Protein AF-X1E2G8-F1 (afdb_monomer_lite)

Foldseek 3Di:
DVVVVVVVVLVVQVPDPVADQAQADPVGRVDGVVRVSVVVVVVVVVVVVVVVVVCVVVVND

pLDDT: mean 97.17, std 3.25, range [74.06, 98.69]

Organism: NCBI:txid412755

Structure (mmCIF, N/CA/C/O backbone):
data_AF-X1E2G8-F1
#
_entry.id   AF-X1E2G8-F1
#
loop_
_atom_site.group_PDB
_atom_site.id
_atom_site.type_symbol
_atom_site.label_atom_id
_atom_site.label_alt_id
_atom_site.label_comp_id
_atom_site.label_asym_id
_atom_site.label_entity_id
_atom_site.label_seq_id
_atom_site.pdbx_PDB_ins_code
_atom_site.Cartn_x
_atom_site.Cartn_y
_atom_site.Cartn_z
_atom_site.occupancy
_atom_site.B_iso_or_equiv
_atom_site.auth_seq_id
_atom_site.auth_comp_id
_atom_site.auth_asym_id
_atom_site.auth_atom_id
_atom_site.pdbx_PDB_model_num
ATOM 1 N N . ASN A 1 1 ? 1.259 -18.788 -6.839 1.00 74.06 1 ASN A N 1
ATOM 2 C CA . ASN A 1 1 ? 1.808 -17.422 -6.981 1.00 74.06 1 ASN A CA 1
ATOM 3 C C . ASN A 1 1 ? 1.517 -16.659 -5.689 1.00 74.06 1 ASN A C 1
ATOM 5 O O . ASN A 1 1 ? 0.376 -16.269 -5.467 1.00 74.06 1 ASN A O 1
ATOM 9 N N . THR A 1 2 ? 2.505 -16.553 -4.799 1.00 93.88 2 THR A N 1
ATOM 10 C CA . THR A 1 2 ? 2.343 -16.098 -3.402 1.00 93.88 2 THR A CA 1
ATOM 11 C C . THR A 1 2 ? 1.929 -14.625 -3.291 1.00 93.88 2 THR A C 1
ATOM 13 O O . THR A 1 2 ? 1.082 -14.298 -2.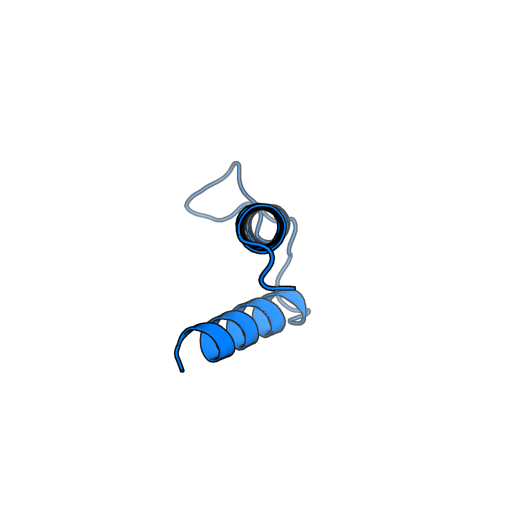465 1.00 93.88 2 THR A O 1
ATOM 16 N N . PHE A 1 3 ? 2.414 -13.758 -4.188 1.00 93.75 3 PHE A N 1
ATOM 17 C CA . PHE A 1 3 ? 2.113 -12.320 -4.176 1.00 93.75 3 PHE A CA 1
ATOM 18 C C . PHE A 1 3 ? 0.612 -12.018 -4.313 1.00 93.75 3 PHE A C 1
ATOM 20 O O . PHE A 1 3 ? 0.035 -11.309 -3.490 1.00 93.75 3 PHE A O 1
ATOM 27 N N . LEU A 1 4 ? -0.048 -12.605 -5.320 1.00 96.44 4 LEU A N 1
ATOM 28 C CA . LEU A 1 4 ? -1.482 -12.390 -5.555 1.00 96.44 4 LEU A CA 1
ATOM 29 C C . LEU A 1 4 ? -2.339 -12.926 -4.403 1.00 96.44 4 LEU A C 1
ATOM 31 O O . LEU A 1 4 ? -3.355 -12.325 -4.058 1.00 96.44 4 LEU A O 1
ATOM 35 N N . SER A 1 5 ? -1.905 -14.027 -3.784 1.00 97.88 5 SER A N 1
ATOM 36 C CA . SER A 1 5 ? -2.556 -14.565 -2.592 1.00 97.88 5 SER A CA 1
ATOM 37 C C . SER A 1 5 ? -2.451 -13.592 -1.417 1.00 97.88 5 SER A C 1
ATOM 39 O O . SER A 1 5 ? -3.456 -13.327 -0.764 1.00 97.88 5 SER A O 1
ATOM 41 N N . ASN A 1 6 ? -1.270 -13.016 -1.166 1.00 97.06 6 ASN A N 1
ATOM 42 C CA . ASN A 1 6 ? -1.084 -12.049 -0.081 1.00 97.06 6 ASN A CA 1
ATOM 43 C C . ASN A 1 6 ? -1.874 -10.756 -0.322 1.00 97.06 6 ASN A C 1
ATOM 45 O O . ASN A 1 6 ? -2.513 -10.260 0.602 1.00 97.06 6 ASN A O 1
ATOM 49 N N . LEU A 1 7 ? -1.925 -10.258 -1.562 1.00 97.12 7 LEU A N 1
ATOM 50 C CA . LEU A 1 7 ? -2.795 -9.136 -1.925 1.00 97.12 7 LEU A CA 1
ATOM 51 C C . LEU A 1 7 ? -4.274 -9.443 -1.629 1.00 97.12 7 LEU A C 1
ATOM 53 O O . LEU A 1 7 ? -5.004 -8.578 -1.144 1.00 97.12 7 LEU A O 1
ATOM 57 N N . GLY A 1 8 ? -4.719 -10.674 -1.897 1.00 98.12 8 GLY A N 1
ATOM 58 C CA . GLY A 1 8 ? -6.058 -11.147 -1.536 1.00 98.12 8 GLY A CA 1
ATOM 59 C C . GLY A 1 8 ? -6.318 -11.098 -0.027 1.00 98.12 8 GLY A C 1
ATOM 60 O O . GLY A 1 8 ? -7.369 -10.615 0.399 1.00 98.12 8 GLY A O 1
ATOM 61 N N . SER A 1 9 ? -5.348 -11.521 0.786 1.00 98.12 9 SER A N 1
ATOM 62 C CA . SER A 1 9 ? -5.422 -11.432 2.249 1.00 98.12 9 SER A CA 1
ATOM 63 C C . SER A 1 9 ? -5.509 -9.983 2.738 1.00 98.12 9 SER A C 1
ATOM 65 O O . SER A 1 9 ? -6.403 -9.671 3.519 1.00 98.12 9 SER A O 1
ATOM 67 N N . LEU A 1 10 ? -4.669 -9.075 2.224 1.00 97.81 10 LEU A N 1
ATOM 68 C CA . LEU A 1 10 ? -4.720 -7.650 2.586 1.00 97.81 10 LEU A CA 1
ATOM 69 C C . LEU A 1 10 ? -6.071 -7.014 2.231 1.00 97.81 10 LEU A C 1
ATOM 71 O O . LEU A 1 10 ? -6.648 -6.283 3.031 1.00 97.81 10 LEU A O 1
ATOM 75 N N . ARG A 1 11 ? -6.628 -7.343 1.059 1.00 98.19 11 ARG A N 1
ATOM 76 C CA . ARG A 1 11 ? -7.972 -6.891 0.661 1.00 98.19 11 ARG A CA 1
ATOM 77 C C . ARG A 1 11 ? -9.066 -7.426 1.574 1.00 98.19 11 ARG A C 1
ATOM 79 O O . ARG A 1 11 ? -10.043 -6.721 1.795 1.00 98.19 11 ARG A O 1
ATOM 86 N N . SER A 1 12 ? -8.924 -8.657 2.056 1.00 98.38 12 SER A N 1
ATOM 87 C CA . SER A 1 12 ? -9.896 -9.262 2.968 1.00 98.38 12 SER A CA 1
ATOM 88 C C . SER A 1 12 ? -9.884 -8.545 4.316 1.00 98.38 12 SER A C 1
ATOM 90 O O . SER A 1 12 ? -10.947 -8.184 4.798 1.00 98.38 12 SER A O 1
ATOM 92 N N . ILE A 1 13 ? -8.696 -8.227 4.845 1.00 97.69 13 ILE A N 1
ATOM 93 C CA . ILE A 1 13 ? -8.533 -7.439 6.077 1.00 97.69 13 ILE A CA 1
ATOM 94 C C . ILE A 1 13 ? -9.208 -6.066 5.948 1.00 97.69 13 ILE A C 1
ATOM 96 O O . ILE A 1 13 ? -9.984 -5.681 6.810 1.00 97.69 13 ILE A O 1
ATOM 100 N N . VAL A 1 14 ? -8.960 -5.336 4.855 1.00 97.62 14 VAL A N 1
ATOM 101 C CA . VAL A 1 14 ? -9.530 -3.986 4.652 1.00 97.62 14 VAL A CA 1
ATOM 102 C C . VAL A 1 14 ? -11.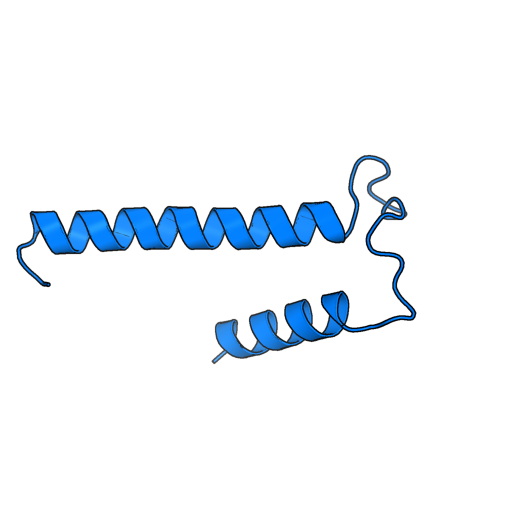056 -4.003 4.499 1.00 97.62 14 VAL A C 1
ATOM 104 O O . VAL A 1 14 ? -11.715 -3.016 4.810 1.00 97.62 14 VAL A O 1
ATOM 107 N N . LYS A 1 15 ? -11.628 -5.095 3.980 1.00 98.00 15 LYS A N 1
ATOM 108 C CA . LYS A 1 15 ? -13.070 -5.218 3.716 1.00 98.00 15 LYS A CA 1
ATOM 109 C C . LYS A 1 15 ? -13.865 -5.807 4.877 1.00 98.00 15 LYS A C 1
ATOM 111 O O . LYS A 1 15 ? -15.093 -5.789 4.816 1.00 98.00 15 LYS A O 1
ATOM 116 N N . ASP A 1 16 ? -13.197 -6.360 5.880 1.00 98.25 16 ASP A N 1
ATOM 117 C CA . ASP A 1 16 ? -13.863 -6.959 7.027 1.00 98.25 16 ASP A CA 1
ATOM 118 C C . ASP A 1 16 ? -14.373 -5.864 7.972 1.00 98.25 16 ASP A C 1
ATOM 120 O O . ASP A 1 16 ? -13.599 -5.182 8.642 1.00 98.25 16 ASP A O 1
ATOM 124 N N . SER A 1 17 ? -15.696 -5.704 8.042 1.00 97.12 17 SER A N 1
ATOM 125 C CA . SER A 1 17 ? -16.345 -4.714 8.905 1.00 97.12 17 SER A CA 1
ATOM 126 C C . SER A 1 17 ? -16.182 -4.993 10.401 1.00 97.12 17 SER A C 1
ATOM 128 O O . SER A 1 17 ? -16.487 -4.118 11.207 1.00 97.12 17 SER A O 1
ATOM 130 N N . ALA A 1 18 ? -15.754 -6.198 10.790 1.00 97.88 18 ALA A N 1
ATOM 131 C CA . ALA A 1 18 ? -15.462 -6.526 12.183 1.00 97.88 18 ALA A CA 1
ATOM 132 C C . ALA A 1 18 ? -14.097 -5.986 12.646 1.00 97.88 18 ALA A C 1
ATOM 134 O O . ALA A 1 18 ? -13.822 -5.971 13.846 1.00 97.88 18 ALA A O 1
ATOM 135 N N . ILE A 1 19 ? -13.242 -5.547 11.717 1.00 97.00 19 ILE A N 1
ATOM 136 C CA . ILE A 1 19 ? -11.913 -5.016 12.013 1.00 97.00 19 ILE A CA 1
ATOM 137 C C . ILE A 1 19 ? -1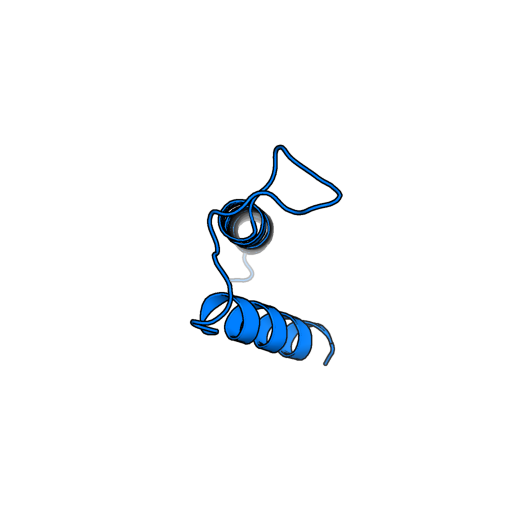1.983 -3.488 12.101 1.00 97.00 19 ILE A C 1
ATOM 139 O O . ILE A 1 19 ? -12.222 -2.803 11.107 1.00 97.00 19 ILE A O 1
ATOM 143 N N . ASP A 1 20 ? -11.700 -2.936 13.283 1.00 97.56 20 ASP A N 1
ATOM 144 C CA . ASP A 1 20 ? -11.440 -1.502 13.419 1.00 97.56 20 ASP A CA 1
ATOM 145 C C . ASP A 1 20 ? -10.050 -1.177 12.857 1.00 97.56 20 ASP A C 1
ATOM 147 O O . ASP A 1 20 ? -9.019 -1.427 13.486 1.00 97.56 20 ASP A O 1
ATOM 151 N N . LEU A 1 21 ? -10.020 -0.616 11.647 1.00 97.75 21 LEU A N 1
ATOM 152 C CA . LEU A 1 21 ? -8.780 -0.267 10.956 1.00 97.75 21 LEU A CA 1
ATOM 153 C C . LEU A 1 21 ? -7.961 0.809 11.688 1.00 97.75 21 LEU A C 1
ATOM 155 O O . LEU A 1 21 ? -6.762 0.928 11.425 1.00 97.75 21 LEU A O 1
ATOM 159 N N . TYR A 1 22 ? -8.584 1.586 12.578 1.00 97.50 22 TYR A N 1
ATOM 160 C CA . TYR A 1 22 ? -7.963 2.707 13.284 1.00 97.50 22 TYR A CA 1
ATOM 161 C C . TYR A 1 22 ? -7.569 2.372 14.723 1.00 97.50 22 TYR A C 1
ATOM 163 O O . TYR A 1 22 ? -6.860 3.159 15.352 1.00 97.50 22 TYR A O 1
ATOM 171 N N . ALA A 1 23 ? -7.973 1.209 15.237 1.00 97.62 23 ALA A N 1
ATOM 172 C CA . ALA A 1 23 ? -7.543 0.749 16.547 1.00 97.62 23 ALA A CA 1
ATOM 173 C C . ALA A 1 23 ? -6.021 0.489 16.577 1.00 97.62 23 ALA A C 1
ATOM 175 O O . ALA A 1 23 ? -5.454 -0.024 15.601 1.00 97.62 23 ALA A O 1
ATOM 176 N N . PRO A 1 24 ? -5.344 0.796 17.700 1.00 97.50 24 PRO A N 1
ATOM 177 C CA . PRO A 1 24 ? -3.970 0.374 17.927 1.00 97.50 24 PRO A CA 1
ATOM 178 C C . PRO A 1 24 ? -3.816 -1.144 17.847 1.00 97.50 24 PRO A C 1
ATOM 180 O O . PRO A 1 24 ? -4.625 -1.901 18.391 1.00 97.50 24 PRO A O 1
ATOM 183 N N . ILE A 1 25 ? -2.734 -1.603 17.227 1.00 96.56 25 ILE A N 1
ATOM 184 C CA . ILE A 1 25 ? -2.401 -3.027 17.195 1.00 96.56 25 ILE A CA 1
ATOM 185 C C . ILE A 1 25 ? -1.886 -3.448 18.589 1.00 96.56 25 ILE A C 1
ATOM 187 O O . ILE A 1 25 ? -0.983 -2.794 19.113 1.00 96.56 25 ILE A O 1
ATOM 191 N N . PRO A 1 26 ? -2.371 -4.556 19.196 1.00 94.62 26 PRO A N 1
ATOM 192 C CA . PRO A 1 26 ? -2.065 -4.903 20.592 1.00 94.62 26 PRO A CA 1
ATOM 193 C C . PRO A 1 26 ? -0.575 -4.987 20.957 1.00 94.62 26 PRO A C 1
ATOM 195 O O . PRO A 1 26 ? -0.187 -4.624 22.062 1.00 94.62 26 PRO A O 1
ATOM 198 N N . HIS A 1 27 ? 0.268 -5.457 20.035 1.00 95.44 27 HIS A N 1
ATOM 199 C CA . HIS A 1 27 ? 1.717 -5.562 20.240 1.00 95.44 27 HIS A CA 1
ATOM 200 C C . HIS A 1 27 ? 2.495 -4.351 19.698 1.00 95.44 27 HIS A C 1
ATOM 202 O O . HIS A 1 27 ? 3.712 -4.289 19.849 1.00 95.44 27 HIS A O 1
ATOM 208 N N . ALA A 1 28 ? 1.814 -3.406 19.046 1.00 95.81 28 ALA A N 1
ATOM 209 C CA . ALA A 1 28 ? 2.419 -2.231 18.439 1.00 95.81 28 ALA A CA 1
ATOM 210 C C . ALA A 1 28 ? 1.492 -1.007 18.593 1.00 95.81 28 ALA A C 1
ATOM 212 O O . ALA A 1 28 ? 0.823 -0.602 17.642 1.00 95.81 28 ALA A O 1
ATOM 213 N N . PRO A 1 29 ? 1.457 -0.390 19.791 1.00 93.62 29 PRO A N 1
ATOM 214 C CA . PRO A 1 29 ? 0.446 0.608 20.161 1.00 93.62 29 PRO A CA 1
ATOM 215 C C . PRO A 1 29 ? 0.465 1.897 19.327 1.00 93.62 29 PRO A C 1
ATOM 217 O O . PRO A 1 29 ? -0.499 2.654 19.339 1.00 93.62 29 PRO A O 1
ATOM 220 N N . ASN A 1 30 ? 1.559 2.153 18.607 1.00 96.75 30 ASN A N 1
ATOM 221 C CA . ASN A 1 30 ? 1.718 3.320 17.737 1.00 96.75 30 ASN A CA 1
ATOM 222 C C . ASN A 1 30 ? 1.297 3.054 16.281 1.00 96.75 30 ASN A C 1
ATOM 224 O O . ASN A 1 30 ? 1.420 3.945 15.440 1.00 96.75 30 ASN A O 1
ATOM 228 N N . TYR A 1 31 ? 0.850 1.839 15.958 1.00 98.06 31 TYR A N 1
ATOM 229 C CA . TYR A 1 31 ? 0.456 1.449 14.609 1.00 98.06 31 TYR A CA 1
ATOM 230 C C . TYR A 1 31 ? -1.011 1.042 14.564 1.00 98.06 31 TYR A C 1
ATOM 232 O O . TYR A 1 31 ? -1.560 0.509 15.527 1.00 98.06 31 TYR A O 1
ATOM 240 N N . THR A 1 32 ? -1.620 1.273 13.407 1.00 98.50 32 THR A N 1
ATOM 241 C CA . THR A 1 32 ? -2.988 0.869 13.085 1.00 98.50 32 THR A CA 1
ATOM 242 C C . THR A 1 32 ? -2.966 0.042 11.808 1.00 98.50 32 THR A C 1
ATOM 244 O O . THR A 1 32 ? -2.070 0.201 10.976 1.00 98.50 32 THR A O 1
ATOM 247 N N . ILE A 1 33 ? -3.960 -0.824 11.611 1.00 97.88 33 ILE A N 1
ATOM 248 C CA . ILE A 1 33 ? -4.064 -1.613 10.373 1.00 97.88 33 ILE A CA 1
ATOM 249 C C . ILE A 1 33 ? -4.166 -0.681 9.159 1.00 97.88 33 ILE A C 1
ATOM 251 O O . ILE A 1 33 ? -3.536 -0.935 8.134 1.00 97.88 33 ILE A O 1
ATOM 255 N N . PHE A 1 34 ? -4.888 0.436 9.288 1.00 98.06 34 PHE A N 1
ATOM 256 C CA . PHE A 1 34 ? -4.964 1.467 8.256 1.00 98.06 34 PHE A CA 1
ATOM 257 C C . PHE A 1 34 ? -3.577 1.977 7.840 1.00 98.06 34 PHE A C 1
ATOM 259 O O . PHE A 1 34 ? -3.261 1.992 6.649 1.00 98.06 34 PHE A O 1
ATOM 266 N N . ARG A 1 35 ? -2.723 2.336 8.810 1.00 98.00 35 ARG A N 1
ATOM 267 C CA . ARG A 1 35 ? -1.347 2.779 8.547 1.00 98.00 35 ARG A CA 1
ATOM 268 C C . ARG A 1 35 ? -0.552 1.708 7.805 1.00 98.00 35 ARG A C 1
ATOM 270 O O . ARG A 1 35 ? 0.092 2.021 6.810 1.00 98.00 35 ARG A O 1
ATOM 277 N N . GLU A 1 36 ? -0.600 0.461 8.263 1.00 97.88 36 GLU A N 1
ATOM 278 C CA . GLU A 1 36 ? 0.194 -0.619 7.665 1.00 97.88 36 GLU A CA 1
ATOM 279 C C . GLU A 1 36 ? -0.233 -0.931 6.221 1.00 97.88 36 GLU A C 1
ATOM 281 O O . GLU A 1 36 ? 0.609 -1.203 5.364 1.00 97.88 36 GLU A O 1
ATOM 286 N N . ILE A 1 37 ? -1.526 -0.817 5.904 1.00 98.19 37 ILE A N 1
ATOM 287 C CA . ILE A 1 37 ? -2.020 -0.957 4.526 1.00 98.19 37 ILE A CA 1
ATOM 288 C C . ILE A 1 37 ? -1.487 0.160 3.621 1.00 98.19 37 ILE A C 1
ATOM 290 O O . ILE A 1 37 ? -1.115 -0.116 2.474 1.00 98.19 37 ILE A O 1
ATOM 294 N N . LEU A 1 38 ? -1.412 1.399 4.117 1.00 98.19 38 LEU A N 1
ATOM 295 C CA . LEU A 1 38 ? -0.793 2.500 3.375 1.00 98.19 38 LEU A CA 1
ATOM 296 C C . LEU A 1 38 ? 0.701 2.252 3.159 1.00 98.19 38 LEU A C 1
ATOM 298 O O . LEU A 1 38 ? 1.160 2.357 2.029 1.00 98.19 38 LEU A O 1
ATOM 302 N N . VAL A 1 39 ? 1.430 1.809 4.188 1.00 98.12 39 VAL A N 1
ATOM 303 C CA . VAL A 1 39 ? 2.865 1.487 4.083 1.00 98.12 39 VAL A CA 1
ATOM 304 C C . VAL A 1 39 ? 3.131 0.456 2.983 1.00 98.12 39 VAL A C 1
ATOM 306 O O . VAL A 1 39 ? 4.008 0.660 2.145 1.00 98.12 39 VAL A O 1
ATOM 309 N N . VAL A 1 40 ? 2.358 -0.634 2.933 1.00 98.06 40 VAL A N 1
ATOM 310 C CA . VAL A 1 40 ? 2.505 -1.649 1.874 1.00 98.06 40 VAL A CA 1
ATOM 311 C C . VAL A 1 40 ? 2.151 -1.082 0.495 1.00 98.06 40 VAL A C 1
ATOM 313 O O . VAL A 1 40 ? 2.804 -1.413 -0.498 1.00 98.06 40 VAL A O 1
ATOM 316 N N . SER A 1 41 ? 1.126 -0.232 0.415 1.00 97.88 41 SER A N 1
ATOM 317 C CA . SER A 1 41 ? 0.702 0.397 -0.842 1.00 97.88 41 SER A CA 1
ATOM 318 C C . SER A 1 41 ? 1.775 1.341 -1.389 1.00 97.88 41 SER A C 1
ATOM 320 O O . SER A 1 41 ? 2.140 1.234 -2.561 1.00 97.88 41 SER A O 1
ATOM 322 N N . ASP A 1 42 ? 2.333 2.193 -0.530 1.00 98.50 42 ASP A N 1
ATOM 323 C CA . ASP A 1 42 ? 3.389 3.145 -0.872 1.00 98.50 42 ASP A CA 1
ATOM 324 C C . ASP A 1 42 ? 4.679 2.426 -1.271 1.00 98.50 42 ASP A C 1
ATOM 326 O O . ASP A 1 42 ? 5.296 2.774 -2.276 1.00 98.50 42 ASP A O 1
ATOM 330 N N . HIS A 1 43 ? 5.058 1.367 -0.551 1.00 98.12 43 HIS A N 1
ATOM 331 C CA . HIS A 1 43 ? 6.233 0.559 -0.883 1.00 98.12 43 HIS A CA 1
ATOM 332 C C . HIS A 1 43 ? 6.109 -0.106 -2.263 1.00 98.12 43 HIS A C 1
ATOM 334 O O . HIS A 1 43 ? 7.059 -0.128 -3.049 1.00 98.12 43 HIS A O 1
ATOM 340 N N . ASN A 1 44 ? 4.917 -0.607 -2.604 1.00 97.25 44 ASN A N 1
ATOM 341 C CA . ASN A 1 44 ? 4.660 -1.145 -3.938 1.00 97.25 44 ASN A CA 1
ATOM 342 C C . ASN A 1 44 ? 4.733 -0.051 -5.011 1.00 97.25 44 ASN A C 1
ATOM 344 O O . ASN A 1 44 ? 5.337 -0.272 -6.059 1.00 97.25 44 ASN A O 1
ATOM 348 N N . ALA A 1 45 ? 4.148 1.125 -4.764 1.00 98.44 45 ALA A N 1
ATOM 349 C CA . ALA A 1 45 ? 4.207 2.249 -5.696 1.00 98.44 45 ALA A CA 1
ATOM 350 C C . ALA A 1 45 ? 5.648 2.730 -5.925 1.00 98.44 45 ALA A C 1
ATOM 352 O O . ALA A 1 45 ? 6.033 2.979 -7.068 1.00 98.44 45 ALA A O 1
ATOM 353 N N . TYR A 1 46 ? 6.454 2.785 -4.862 1.00 98.56 46 TYR A N 1
ATOM 354 C CA . TYR A 1 46 ? 7.871 3.132 -4.915 1.00 98.56 46 TYR A CA 1
ATOM 355 C C . TYR A 1 46 ? 8.639 2.209 -5.874 1.00 98.56 46 TYR A C 1
ATOM 357 O O . TYR A 1 46 ? 9.232 2.683 -6.845 1.00 98.56 46 TYR A O 1
ATOM 365 N N . HIS A 1 47 ? 8.542 0.889 -5.688 1.00 98.38 47 HIS A N 1
ATOM 366 C CA . HIS A 1 47 ? 9.236 -0.068 -6.555 1.00 98.38 47 HIS A CA 1
ATOM 367 C C . HIS A 1 47 ? 8.683 -0.121 -7.982 1.00 98.38 47 HIS A C 1
ATOM 369 O O . HIS A 1 47 ? 9.439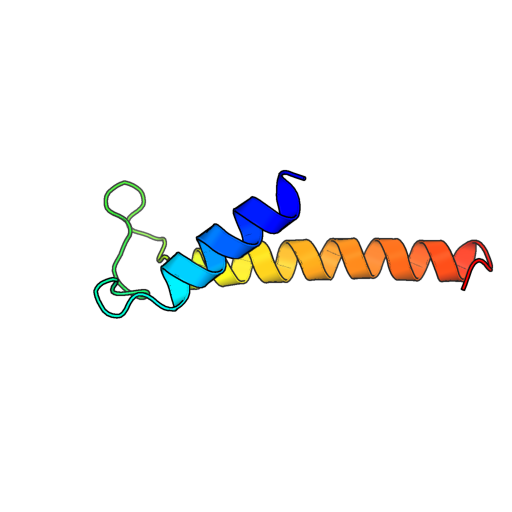 -0.326 -8.932 1.00 98.38 47 HIS A O 1
ATOM 375 N N . ILE A 1 48 ? 7.377 0.089 -8.169 1.00 98.50 48 ILE A N 1
ATOM 376 C CA . ILE A 1 48 ? 6.800 0.231 -9.512 1.00 98.50 48 ILE A CA 1
ATOM 377 C C . ILE A 1 48 ? 7.398 1.457 -10.218 1.00 98.50 48 ILE A C 1
ATOM 379 O O . ILE A 1 48 ? 7.713 1.379 -11.405 1.00 98.50 48 ILE A O 1
ATOM 383 N N . GLY A 1 49 ? 7.597 2.563 -9.496 1.00 98.56 49 GLY A N 1
ATOM 384 C CA . GLY A 1 49 ? 8.266 3.761 -10.000 1.00 98.56 49 GLY A CA 1
ATOM 385 C C . GLY A 1 49 ? 9.716 3.500 -10.410 1.00 98.56 49 GLY A C 1
ATOM 386 O O . GLY A 1 49 ? 10.106 3.849 -11.523 1.00 98.56 49 GLY A O 1
ATOM 387 N N . GLU A 1 50 ? 10.501 2.826 -9.564 1.00 98.69 50 GLU A N 1
ATOM 388 C CA . GLU A 1 50 ? 11.875 2.419 -9.899 1.00 98.69 50 GLU A CA 1
ATOM 389 C C . GLU A 1 50 ? 11.915 1.546 -11.162 1.00 98.69 50 GLU A C 1
ATOM 391 O O . GLU A 1 50 ? 12.719 1.783 -12.067 1.00 98.69 50 GLU A O 1
ATOM 396 N N . PHE A 1 51 ? 11.005 0.573 -11.267 1.00 98.56 51 PHE A N 1
ATOM 397 C CA . PHE A 1 51 ? 10.909 -0.300 -12.434 1.00 98.56 51 PHE A CA 1
ATOM 398 C C . PHE A 1 51 ? 10.519 0.464 -13.706 1.00 98.56 51 PHE A C 1
ATOM 400 O O . PHE A 1 51 ? 11.088 0.230 -14.773 1.00 98.56 51 PHE A O 1
ATOM 407 N N . ALA A 1 52 ? 9.584 1.410 -13.604 1.00 98.69 52 ALA A N 1
ATOM 408 C CA . ALA A 1 52 ? 9.208 2.289 -14.705 1.00 98.69 52 ALA A CA 1
ATOM 409 C C . ALA A 1 52 ? 10.400 3.129 -15.195 1.00 98.69 52 ALA A C 1
ATOM 411 O O . ALA A 1 52 ? 10.677 3.170 -16.393 1.00 98.69 52 ALA A O 1
ATOM 412 N N . ILE A 1 53 ? 11.151 3.748 -14.279 1.00 98.69 53 ILE A N 1
ATOM 413 C CA . ILE A 1 53 ? 12.356 4.518 -14.621 1.00 98.69 53 ILE A CA 1
ATOM 414 C C . ILE A 1 53 ? 13.393 3.619 -15.304 1.00 98.69 53 ILE A C 1
ATOM 416 O O . ILE A 1 53 ? 13.973 4.011 -16.316 1.00 98.69 53 ILE A O 1
ATOM 420 N N . LEU A 1 54 ? 13.589 2.394 -14.810 1.00 98.69 54 LEU A N 1
ATOM 421 C CA . LEU A 1 54 ? 14.500 1.438 -15.434 1.00 98.69 54 LEU A CA 1
ATOM 422 C C . LEU A 1 54 ? 14.084 1.119 -16.878 1.00 98.69 54 LEU A C 1
ATOM 424 O O . LEU A 1 54 ? 14.924 1.172 -17.777 1.00 98.69 54 LEU A O 1
ATOM 428 N N . ARG A 1 55 ? 12.792 0.863 -17.130 1.00 98.62 55 ARG A N 1
ATOM 429 C CA . ARG A 1 55 ? 12.283 0.642 -18.496 1.00 98.62 55 ARG A CA 1
ATOM 430 C C . ARG A 1 55 ? 12.515 1.844 -19.407 1.00 98.62 55 ARG A C 1
ATOM 432 O O . ARG A 1 55 ? 12.903 1.667 -20.561 1.00 98.62 55 ARG A O 1
ATOM 439 N N . GLN A 1 56 ? 12.347 3.057 -18.879 1.00 98.56 56 GLN A N 1
ATOM 4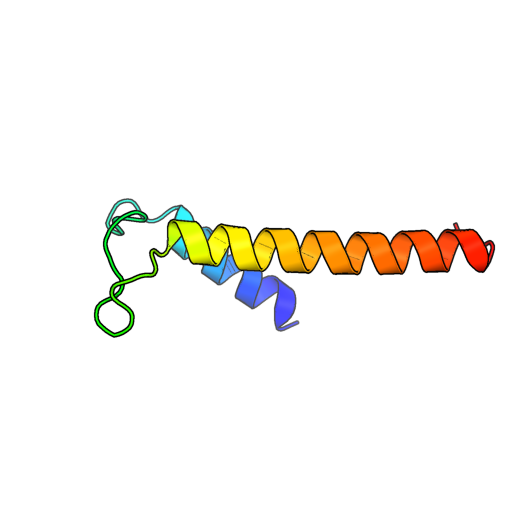40 C CA . GLN A 1 56 ? 12.627 4.292 -19.611 1.00 98.56 56 GLN A CA 1
ATOM 441 C C . GLN A 1 56 ? 14.093 4.407 -20.019 1.00 98.56 56 GLN A C 1
ATOM 443 O O . GLN A 1 56 ? 14.376 4.676 -21.185 1.00 98.56 56 GLN A O 1
ATOM 448 N N . VAL A 1 57 ? 15.021 4.203 -19.083 1.00 98.69 57 VAL A N 1
ATOM 449 C CA . VAL A 1 57 ? 16.464 4.330 -19.342 1.00 98.69 57 VAL A CA 1
ATOM 450 C C . VAL A 1 57 ? 16.954 3.233 -20.286 1.00 98.69 57 VAL A C 1
ATOM 452 O O . VAL A 1 57 ? 17.795 3.484 -21.145 1.00 98.69 57 VAL A O 1
ATOM 455 N N . MET A 1 58 ? 16.396 2.027 -20.178 1.00 98.62 58 MET A N 1
ATOM 456 C CA . MET A 1 58 ? 16.747 0.902 -21.045 1.00 98.62 58 MET A CA 1
ATOM 457 C C . MET A 1 58 ? 16.061 0.938 -22.416 1.00 98.62 58 MET A C 1
ATOM 459 O O . MET A 1 58 ? 16.349 0.080 -23.246 1.00 98.62 58 MET A O 1
ATOM 463 N N . SER A 1 59 ? 15.169 1.902 -22.675 1.00 97.75 59 SER A N 1
ATOM 464 C CA . SER A 1 59 ? 14.347 1.947 -23.894 1.00 97.75 59 SER A CA 1
ATOM 465 C C . SER A 1 59 ? 13.538 0.657 -24.115 1.00 97.75 59 SER A C 1
ATOM 467 O O . SER A 1 59 ? 13.432 0.162 -25.234 1.00 97.75 59 SER A O 1
ATOM 469 N N . THR A 1 60 ? 12.974 0.093 -23.040 1.00 98.00 60 THR A N 1
ATOM 470 C CA . THR A 1 60 ? 12.202 -1.166 -23.056 1.00 98.00 60 THR A CA 1
ATOM 471 C C . THR A 1 60 ? 10.715 -0.962 -22.767 1.00 98.00 60 THR A C 1
ATOM 473 O O . THR A 1 60 ? 10.060 -1.871 -22.244 1.00 98.00 60 THR A O 1
ATOM 476 N N . TRP A 1 61 ? 10.179 0.227 -23.054 1.00 93.50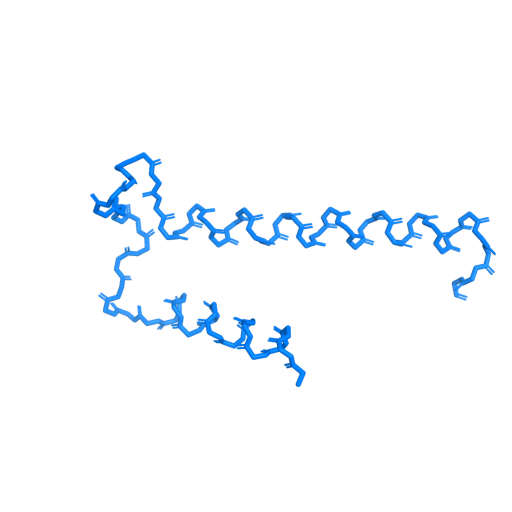 61 TRP A N 1
ATOM 477 C CA . TRP A 1 61 ? 8.745 0.520 -22.956 1.00 93.50 61 TRP A CA 1
ATOM 478 C C . TRP A 1 61 ? 7.894 -0.267 -23.947 1.00 93.50 61 TRP A C 1
ATOM 480 O O . TRP A 1 61 ? 8.358 -0.497 -25.081 1.00 93.50 61 TRP A O 1
#

Radius of gyration: 15.74 Å; chains: 1; bounding box: 33×22×44 Å

Sequence (61 aa):
NTFLSNLGSLRSIVKDSAIDLYAPIPHAPNYTIFREILVVSDHNAYHIGEFAILRQVMSTW

Secondary structure (DSSP, 8-state):
-HHHHHHHHHHHHHH-TTS-TTSEETTEEEEEHHHHHHHHHHHHHHHHHHHHHHHHHTT--